Protein AF-A0A932M893-F1 (afdb_monomer_lite)

Radius of gyration: 26.95 Å; chains: 1; bounding box: 41×46×72 Å

pLDDT: mean 70.11, std 15.41, range [43.06, 92.0]

Secondary structure (DSSP, 8-state):
-PPPHHHHHHHHHHHHHHHHHHHHHHHHHHHHHHHTTSSS--------SS----SHHHHHHHHHHHHTT-SSPPPHHHHHHHHHHHIIIII----

Foldseek 3Di:
DDDDPVVVVVVVVVVVVVVVVVVVVVVVVVVVVVVVPPDPDPPPPPDPPDPVDQALVSLLVVLVVVQVVDPPGDDPVVSVVVSVVCCVPPVVHDD

Sequence (95 aa):
MALSAATAAVMLTAAADVAGQRQAQIREQVQERAGKREIIHGAELYVPPRAKVKTLAALKK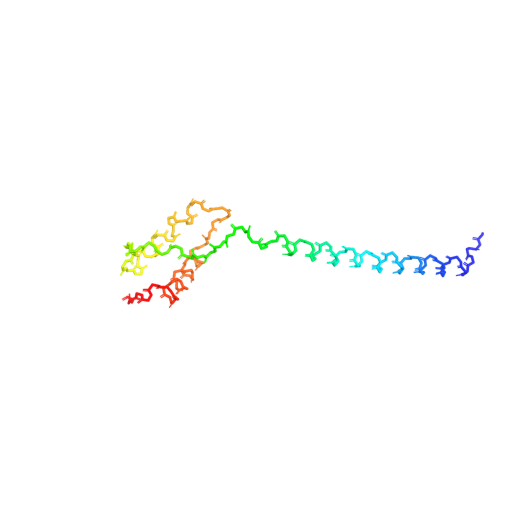ETERWNDRMNPKFTKQEIDDLVAYLNRDFYKLSK

Structure (mmCIF, N/CA/C/O backbone):
data_AF-A0A932M893-F1
#
_entry.id   AF-A0A932M893-F1
#
loop_
_atom_site.group_PDB
_atom_site.id
_atom_site.type_symbol
_atom_site.label_atom_id
_atom_site.label_alt_id
_atom_site.label_comp_id
_atom_site.label_asym_id
_atom_site.label_entity_id
_atom_site.label_seq_id
_atom_site.pdbx_PDB_ins_code
_atom_site.Cartn_x
_atom_site.Cartn_y
_atom_site.Cartn_z
_atom_site.occupancy
_atom_site.B_iso_or_equiv
_atom_site.auth_seq_id
_atom_site.auth_comp_id
_atom_site.auth_asym_id
_atom_site.auth_atom_id
_atom_site.pdbx_PDB_model_num
ATOM 1 N N . MET A 1 1 ? 29.772 -30.440 -55.741 1.00 43.06 1 MET A N 1
ATOM 2 C CA . MET A 1 1 ? 28.936 -31.418 -55.013 1.00 43.06 1 MET A CA 1
ATOM 3 C C . MET A 1 1 ? 27.626 -30.733 -54.656 1.00 43.06 1 MET A C 1
ATOM 5 O O . MET A 1 1 ? 27.626 -29.889 -53.773 1.00 43.06 1 MET A O 1
ATOM 9 N N . ALA A 1 2 ? 26.551 -30.993 -55.404 1.00 50.16 2 ALA A N 1
ATOM 10 C CA . ALA A 1 2 ? 25.234 -30.441 -55.096 1.00 50.16 2 ALA A CA 1
ATOM 11 C C . ALA A 1 2 ? 24.609 -31.283 -53.975 1.00 50.16 2 ALA A C 1
ATOM 13 O O . ALA A 1 2 ? 24.398 -32.481 -54.162 1.00 50.16 2 ALA A O 1
ATOM 14 N N . LEU A 1 3 ? 24.362 -30.682 -52.807 1.00 49.22 3 LEU A N 1
ATOM 15 C CA . LEU A 1 3 ? 23.517 -31.303 -51.789 1.00 49.22 3 LEU A CA 1
ATOM 16 C C . LEU A 1 3 ? 22.139 -31.527 -52.428 1.00 49.22 3 LEU A C 1
ATOM 18 O O . LEU A 1 3 ? 21.496 -30.576 -52.868 1.00 49.22 3 LEU A O 1
ATOM 22 N N . SER A 1 4 ? 21.728 -32.788 -52.542 1.00 51.31 4 SER A N 1
ATOM 23 C CA . SER A 1 4 ? 20.429 -33.167 -53.096 1.00 51.31 4 SER A CA 1
ATOM 24 C C . SER A 1 4 ? 19.302 -32.542 -52.271 1.00 51.31 4 SER A C 1
ATOM 26 O O . SER A 1 4 ? 19.387 -32.475 -51.044 1.00 51.31 4 SER A O 1
ATOM 28 N N . ALA A 1 5 ? 18.215 -32.135 -52.932 1.00 56.38 5 ALA A N 1
ATOM 29 C CA . ALA A 1 5 ? 17.005 -31.619 -52.286 1.00 56.38 5 ALA A CA 1
ATOM 30 C C . ALA A 1 5 ? 16.459 -32.559 -51.185 1.00 56.38 5 ALA A C 1
ATOM 32 O O . ALA A 1 5 ? 15.843 -32.098 -50.225 1.00 56.38 5 ALA A O 1
ATOM 33 N N . ALA A 1 6 ? 16.758 -33.862 -51.266 1.00 53.19 6 ALA A N 1
ATOM 34 C CA . ALA A 1 6 ? 16.413 -34.842 -50.238 1.00 53.19 6 ALA A CA 1
ATOM 35 C C . ALA A 1 6 ? 17.102 -34.570 -48.884 1.00 53.19 6 ALA A C 1
ATOM 37 O O . ALA A 1 6 ? 16.499 -34.770 -47.832 1.00 53.19 6 ALA A O 1
ATOM 38 N N . THR A 1 7 ? 18.338 -34.064 -48.882 1.00 56.66 7 THR A N 1
ATOM 39 C CA . THR A 1 7 ? 19.089 -33.768 -47.650 1.00 56.66 7 THR A CA 1
ATOM 40 C C . THR A 1 7 ? 18.526 -32.539 -46.927 1.00 56.66 7 THR A C 1
ATOM 42 O O . THR A 1 7 ? 18.479 -32.510 -45.698 1.00 56.66 7 THR A O 1
ATOM 45 N N . ALA A 1 8 ? 18.040 -31.546 -47.677 1.00 53.16 8 ALA A N 1
ATOM 46 C CA . ALA A 1 8 ? 17.406 -30.354 -47.113 1.00 53.16 8 ALA A CA 1
ATOM 47 C C . ALA A 1 8 ? 16.040 -30.668 -46.474 1.00 53.16 8 ALA A C 1
ATOM 49 O O . ALA A 1 8 ? 15.725 -30.135 -45.412 1.00 53.16 8 ALA A O 1
ATOM 50 N N . ALA A 1 9 ? 15.261 -31.574 -47.076 1.00 53.22 9 ALA A N 1
ATOM 51 C CA . ALA A 1 9 ? 13.971 -31.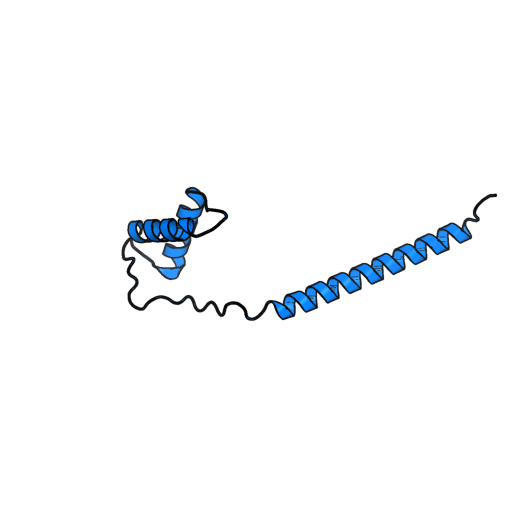996 -46.532 1.00 53.22 9 ALA A CA 1
ATOM 52 C C . ALA A 1 9 ? 14.119 -32.727 -45.184 1.00 53.22 9 ALA A C 1
ATOM 54 O O . ALA A 1 9 ? 13.403 -32.410 -44.239 1.00 53.22 9 ALA A O 1
ATOM 55 N N . VAL A 1 10 ? 15.101 -33.629 -45.054 1.00 56.25 10 VAL A N 1
ATOM 56 C CA . VAL A 1 10 ? 15.357 -34.363 -43.797 1.00 56.25 10 VAL A CA 1
ATOM 57 C C . VAL A 1 10 ? 15.798 -33.424 -42.666 1.00 56.25 10 VAL A C 1
ATOM 59 O O . VAL A 1 10 ? 15.321 -33.553 -41.540 1.00 56.25 10 VAL A O 1
ATOM 62 N N . MET A 1 11 ? 16.653 -32.437 -42.961 1.00 53.81 11 MET A N 1
ATOM 63 C CA . MET A 1 11 ? 17.077 -31.424 -41.981 1.00 53.81 11 MET A CA 1
ATOM 64 C C . MET A 1 11 ? 15.907 -30.549 -41.505 1.00 53.81 11 MET A C 1
ATOM 66 O O . MET A 1 11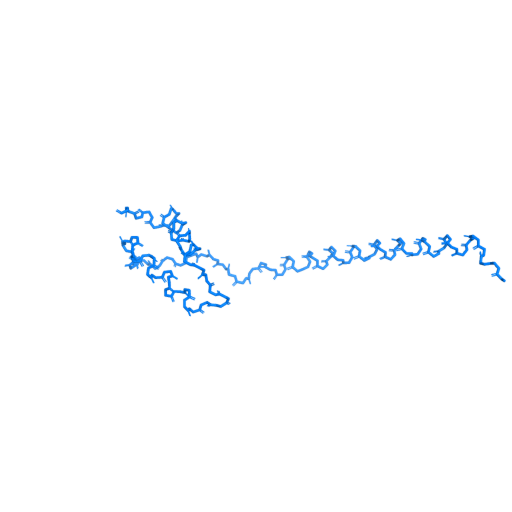 ? 15.821 -30.226 -40.320 1.00 53.81 11 MET A O 1
ATOM 70 N N . LEU A 1 12 ? 14.986 -30.184 -42.404 1.00 49.69 12 LEU A N 1
ATOM 71 C CA . LEU A 1 12 ? 13.829 -29.351 -42.070 1.00 49.69 12 LEU A CA 1
ATOM 72 C C . LEU A 1 12 ? 12.800 -30.110 -41.216 1.00 49.69 12 LEU A C 1
ATOM 74 O O . LEU A 1 12 ? 12.253 -29.543 -40.271 1.00 49.69 12 LEU A O 1
ATOM 78 N N . THR A 1 13 ? 12.583 -31.400 -41.492 1.00 55.19 13 THR A N 1
ATOM 79 C CA . THR A 1 13 ? 11.716 -32.261 -40.672 1.00 55.19 13 THR A CA 1
ATOM 80 C C . THR A 1 13 ? 12.309 -32.493 -39.283 1.00 55.19 13 THR A C 1
ATOM 82 O O . THR A 1 13 ? 11.599 -32.334 -38.294 1.00 55.19 13 THR A O 1
ATOM 85 N N . ALA A 1 14 ? 13.615 -32.767 -39.180 1.00 57.31 14 ALA A N 1
ATOM 86 C CA . ALA A 1 14 ? 14.286 -32.924 -37.888 1.00 57.31 14 ALA A CA 1
ATOM 87 C C . ALA A 1 14 ? 14.250 -31.633 -37.045 1.00 57.31 14 ALA A C 1
ATOM 89 O O . ALA A 1 14 ? 14.053 -31.685 -35.833 1.00 57.31 14 ALA A O 1
ATOM 90 N N . ALA A 1 15 ? 14.379 -30.461 -37.675 1.00 54.94 15 ALA A N 1
ATOM 91 C CA . ALA A 1 15 ? 14.282 -29.175 -36.983 1.00 54.94 15 ALA A CA 1
ATOM 92 C C . ALA A 1 15 ? 12.861 -28.881 -36.464 1.00 54.94 15 ALA A C 1
ATOM 94 O O . ALA A 1 15 ? 12.712 -28.324 -35.374 1.00 54.94 15 ALA A O 1
ATOM 95 N N . ALA A 1 16 ? 11.822 -29.272 -37.210 1.00 59.50 16 ALA A N 1
ATOM 96 C CA . ALA A 1 16 ? 10.432 -29.150 -36.769 1.00 59.50 16 ALA A CA 1
ATOM 97 C C . ALA A 1 16 ? 10.122 -30.079 -35.582 1.00 59.50 16 ALA A C 1
ATOM 99 O O . ALA A 1 16 ? 9.442 -29.663 -34.642 1.00 59.50 16 ALA A O 1
ATOM 100 N N . ASP A 1 17 ? 10.681 -31.291 -35.584 1.00 60.56 17 ASP A N 1
ATOM 101 C CA . ASP A 1 17 ? 10.509 -32.268 -34.504 1.00 60.56 17 ASP A CA 1
ATOM 102 C C . ASP A 1 17 ? 11.210 -31.810 -33.212 1.00 60.56 17 ASP A C 1
ATOM 104 O O . ASP A 1 17 ? 10.619 -31.798 -32.131 1.00 60.56 17 ASP A O 1
ATOM 108 N N . VAL A 1 18 ? 12.436 -31.284 -33.328 1.00 63.12 18 VAL A N 1
ATOM 109 C CA . VAL A 1 18 ? 13.179 -30.698 -32.198 1.00 63.12 18 VAL A CA 1
ATOM 110 C C . VAL A 1 18 ? 12.476 -29.452 -31.644 1.00 63.12 18 VAL A C 1
ATOM 112 O O . VAL A 1 18 ? 12.433 -29.252 -30.427 1.00 63.12 18 VAL A O 1
ATOM 115 N N . ALA A 1 19 ? 11.886 -28.613 -32.500 1.00 61.91 19 ALA A N 1
ATOM 116 C CA . ALA A 1 19 ? 11.098 -27.462 -32.060 1.00 61.91 19 ALA A CA 1
ATOM 117 C C . ALA A 1 19 ? 9.811 -27.886 -31.326 1.00 61.91 19 ALA A C 1
ATOM 119 O O . ALA A 1 19 ? 9.460 -27.278 -30.309 1.00 61.91 19 ALA A O 1
ATOM 120 N N . GLY A 1 20 ? 9.150 -28.949 -31.794 1.00 66.38 20 GLY A N 1
ATOM 121 C CA . GLY A 1 20 ? 7.992 -29.556 -31.135 1.00 66.38 20 GLY A CA 1
ATOM 122 C C . GLY A 1 20 ? 8.340 -30.140 -29.763 1.00 66.38 20 GLY A C 1
ATOM 123 O O . GLY A 1 20 ? 7.698 -29.799 -28.765 1.00 66.38 20 GLY A O 1
ATOM 124 N N . GLN A 1 21 ? 9.414 -30.931 -29.684 1.00 68.69 21 GLN A N 1
ATOM 125 C CA . GLN A 1 21 ? 9.915 -31.500 -28.428 1.00 68.69 21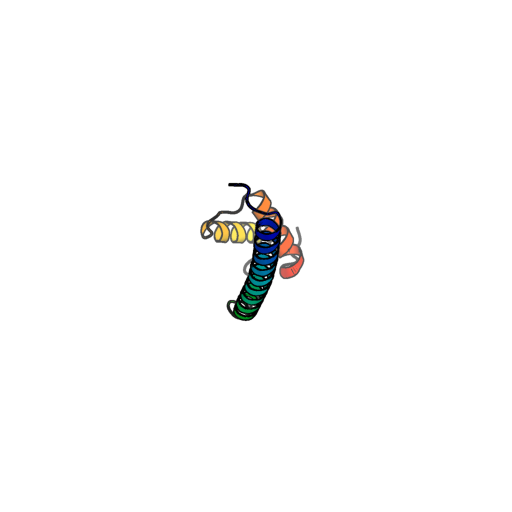 GLN A CA 1
ATOM 126 C C . GLN A 1 21 ? 10.317 -30.413 -27.425 1.00 68.69 21 GLN A C 1
ATOM 128 O O . GLN A 1 21 ? 9.971 -30.493 -26.245 1.00 68.69 21 GLN A O 1
ATOM 133 N N . ARG A 1 22 ? 10.974 -29.342 -27.886 1.00 68.56 22 ARG A N 1
ATOM 134 C CA . ARG A 1 22 ? 11.364 -28.218 -27.026 1.00 68.56 22 ARG A CA 1
ATOM 135 C C . ARG A 1 22 ? 10.154 -27.456 -26.486 1.00 68.56 22 ARG A C 1
ATOM 137 O O . ARG A 1 22 ? 10.171 -27.048 -25.327 1.00 68.56 22 ARG A O 1
ATOM 144 N N . GLN A 1 23 ? 9.092 -27.286 -27.278 1.00 64.00 23 GLN A N 1
ATOM 145 C CA . GLN A 1 23 ? 7.851 -26.682 -26.781 1.00 64.00 23 GLN A CA 1
ATOM 146 C C . GLN A 1 23 ? 7.143 -27.559 -25.742 1.00 64.00 23 GLN A C 1
ATOM 148 O O . GLN A 1 23 ? 6.638 -27.021 -24.756 1.00 64.00 23 GLN A O 1
ATOM 153 N N . ALA A 1 24 ? 7.124 -28.882 -25.922 1.00 70.25 24 ALA A N 1
ATOM 154 C CA . ALA A 1 24 ? 6.537 -29.801 -24.945 1.00 70.25 24 ALA A CA 1
ATOM 155 C C . ALA A 1 24 ? 7.297 -29.760 -23.607 1.00 70.25 24 ALA A C 1
ATOM 157 O O . ALA A 1 24 ? 6.685 -29.605 -22.551 1.00 70.25 24 ALA A O 1
ATOM 158 N N . GLN A 1 25 ? 8.630 -29.766 -23.665 1.00 71.94 25 GLN A N 1
ATOM 159 C CA . GLN A 1 25 ? 9.490 -29.729 -22.482 1.00 71.94 25 GLN A CA 1
ATOM 160 C C . GLN A 1 25 ? 9.392 -28.395 -21.720 1.00 71.94 25 GLN A C 1
ATOM 162 O O . GLN A 1 25 ? 9.399 -28.373 -20.491 1.00 71.94 25 GLN A O 1
ATOM 167 N N . ILE A 1 26 ? 9.237 -27.268 -22.430 1.00 66.94 26 ILE A N 1
ATOM 168 C CA . ILE A 1 26 ? 8.987 -25.960 -21.801 1.00 66.94 26 ILE A CA 1
ATOM 169 C C . ILE A 1 26 ? 7.632 -25.955 -21.080 1.00 66.94 26 ILE A C 1
ATOM 171 O O . ILE A 1 26 ? 7.540 -25.439 -19.969 1.00 66.94 26 ILE A O 1
ATOM 175 N N . ARG A 1 27 ? 6.583 -26.535 -21.677 1.00 64.19 27 ARG A N 1
ATOM 176 C CA . ARG A 1 27 ? 5.249 -26.602 -21.053 1.00 64.19 27 ARG A CA 1
ATOM 177 C C . ARG A 1 27 ? 5.252 -27.458 -19.791 1.00 64.19 27 ARG A C 1
ATOM 179 O O . ARG A 1 27 ? 4.688 -27.032 -18.788 1.00 64.19 27 ARG A O 1
ATOM 186 N N . GLU A 1 28 ? 5.926 -28.603 -19.821 1.00 70.25 28 GLU A N 1
ATOM 187 C CA . GLU A 1 28 ? 6.090 -29.472 -18.654 1.00 70.25 28 GLU A CA 1
ATOM 188 C C . GLU A 1 28 ? 6.855 -28.763 -17.527 1.00 70.25 28 GLU A C 1
ATOM 190 O O . GLU A 1 28 ? 6.368 -28.707 -16.401 1.00 70.25 28 GLU A O 1
ATOM 195 N N . GLN A 1 29 ? 7.977 -28.096 -17.829 1.00 65.44 29 GLN A N 1
ATOM 196 C CA . GLN A 1 29 ? 8.713 -27.309 -16.829 1.00 65.44 29 GLN A CA 1
ATOM 197 C C . GLN A 1 29 ? 7.893 -26.146 -16.259 1.00 65.44 29 GLN A C 1
ATOM 199 O O . GLN A 1 29 ? 8.023 -25.818 -15.078 1.00 65.44 29 GLN A O 1
ATOM 204 N N . VAL A 1 30 ? 7.059 -25.497 -17.077 1.00 67.75 30 VAL A N 1
ATOM 205 C CA . VAL A 1 30 ? 6.158 -24.437 -16.609 1.00 67.75 30 VAL A CA 1
ATOM 206 C C . VAL A 1 30 ? 5.095 -25.010 -15.673 1.00 67.75 30 VAL A C 1
ATOM 208 O O . VAL A 1 30 ? 4.844 -24.406 -14.634 1.00 67.75 30 VAL A O 1
ATOM 211 N N . GLN A 1 31 ? 4.519 -26.177 -15.977 1.00 62.88 31 GLN A N 1
ATOM 212 C CA . GLN A 1 31 ? 3.531 -26.831 -15.113 1.00 62.88 31 GLN A CA 1
ATOM 213 C C . GLN A 1 31 ? 4.148 -27.364 -13.813 1.00 62.88 31 GLN A C 1
ATOM 215 O O . GLN A 1 31 ? 3.590 -27.132 -12.743 1.00 62.88 31 GLN A O 1
ATOM 220 N N . GLU A 1 32 ? 5.331 -27.980 -13.869 1.00 63.75 32 GLU A N 1
ATOM 221 C CA . GLU A 1 32 ? 6.053 -28.451 -12.682 1.00 63.75 32 GLU A CA 1
ATOM 222 C C . GLU A 1 32 ? 6.426 -27.283 -11.750 1.00 63.75 32 GLU A C 1
ATOM 224 O O . GLU A 1 32 ? 6.275 -27.360 -10.529 1.00 63.75 32 GLU A O 1
ATOM 229 N N . ARG A 1 33 ? 6.874 -26.155 -12.320 1.00 59.91 33 ARG A N 1
ATOM 230 C CA . ARG A 1 33 ? 7.188 -24.938 -11.553 1.00 59.91 33 ARG A CA 1
ATOM 231 C C . ARG A 1 33 ? 5.945 -24.214 -11.046 1.00 59.91 33 ARG A C 1
ATOM 233 O O . ARG A 1 33 ? 6.019 -23.596 -9.986 1.00 59.91 33 ARG A O 1
ATOM 240 N N . ALA A 1 34 ? 4.833 -24.267 -11.778 1.00 57.25 34 ALA A N 1
ATOM 241 C CA . ALA A 1 34 ? 3.562 -23.704 -11.335 1.00 57.25 34 ALA A CA 1
ATOM 242 C C . ALA A 1 34 ? 2.993 -24.499 -10.150 1.00 57.25 34 ALA A C 1
ATOM 244 O O . ALA A 1 34 ? 2.631 -23.890 -9.148 1.00 57.25 34 ALA A O 1
ATOM 245 N N . GLY A 1 35 ? 3.030 -25.836 -10.204 1.00 55.16 35 GLY A N 1
ATOM 246 C CA . GLY A 1 35 ? 2.610 -26.699 -9.093 1.00 55.16 35 GLY A CA 1
ATOM 247 C C . GLY A 1 35 ? 3.489 -26.569 -7.843 1.00 55.16 35 GLY A C 1
ATOM 248 O O . GLY A 1 35 ? 3.004 -26.714 -6.729 1.00 55.16 35 GLY A O 1
ATOM 249 N N . LYS A 1 36 ? 4.774 -26.220 -8.002 1.00 55.31 36 LYS A N 1
ATOM 250 C CA . LYS A 1 36 ? 5.705 -25.966 -6.883 1.00 55.31 36 LYS A CA 1
ATOM 251 C C . LYS A 1 36 ? 5.618 -24.558 -6.274 1.00 55.31 36 LYS A C 1
ATOM 253 O O . LYS A 1 36 ? 6.341 -24.286 -5.319 1.00 55.31 36 LYS A O 1
ATOM 258 N N . ARG A 1 37 ? 4.804 -23.643 -6.817 1.00 49.53 37 ARG A N 1
ATOM 259 C CA . ARG A 1 37 ? 4.662 -22.268 -6.287 1.00 49.53 37 ARG A CA 1
ATOM 260 C C . ARG A 1 37 ? 3.490 -22.072 -5.335 1.00 49.53 37 ARG A C 1
ATOM 262 O O . ARG A 1 37 ? 3.373 -20.996 -4.748 1.00 49.53 37 ARG A O 1
ATOM 269 N N . GLU A 1 38 ? 2.658 -23.083 -5.144 1.00 50.62 38 GLU A N 1
ATOM 270 C CA . GLU A 1 38 ? 1.707 -23.070 -4.045 1.00 50.62 38 GLU A CA 1
ATOM 271 C C . GLU A 1 38 ? 2.457 -23.398 -2.750 1.00 50.62 38 GLU A C 1
ATOM 273 O O . GLU A 1 38 ? 3.233 -24.345 -2.692 1.00 50.62 38 GLU A O 1
ATOM 278 N N . ILE A 1 39 ? 2.200 -22.611 -1.704 1.00 53.41 39 ILE A N 1
ATOM 279 C CA . ILE A 1 39 ? 2.768 -22.724 -0.351 1.00 53.41 39 ILE A CA 1
ATOM 280 C C . ILE A 1 39 ? 4.148 -22.061 -0.170 1.00 53.41 39 ILE A C 1
ATOM 282 O O . ILE A 1 39 ? 5.126 -22.703 0.197 1.00 53.41 39 ILE A O 1
ATOM 286 N N . ILE A 1 40 ? 4.234 -20.733 -0.316 1.00 53.84 40 ILE A N 1
ATOM 287 C CA . ILE A 1 40 ? 5.238 -19.983 0.477 1.00 53.84 40 ILE A CA 1
ATOM 288 C C . ILE A 1 40 ? 4.601 -18.902 1.349 1.00 53.84 40 ILE A C 1
ATOM 290 O O . ILE A 1 40 ? 5.102 -18.642 2.435 1.00 53.84 40 ILE A O 1
ATOM 294 N N . HIS A 1 41 ? 3.430 -18.368 1.006 1.00 53.19 41 HIS A N 1
ATOM 295 C CA . HIS A 1 41 ? 2.705 -17.487 1.918 1.00 53.19 41 HIS A CA 1
ATOM 296 C C . HIS A 1 41 ? 1.215 -17.793 1.846 1.00 53.19 41 HIS A C 1
ATOM 298 O O . HIS A 1 41 ? 0.530 -17.358 0.924 1.00 53.19 41 HIS A O 1
ATOM 304 N N . GLY A 1 42 ? 0.711 -18.528 2.840 1.00 46.97 42 GLY A N 1
ATOM 305 C CA . GLY A 1 42 ? -0.678 -18.376 3.254 1.00 46.97 42 GLY A CA 1
ATOM 306 C C . GLY A 1 42 ? -0.844 -16.928 3.695 1.00 46.97 42 GLY A C 1
ATOM 307 O O . GLY A 1 42 ? -0.590 -16.591 4.846 1.00 46.97 42 GLY A O 1
ATOM 308 N N . AL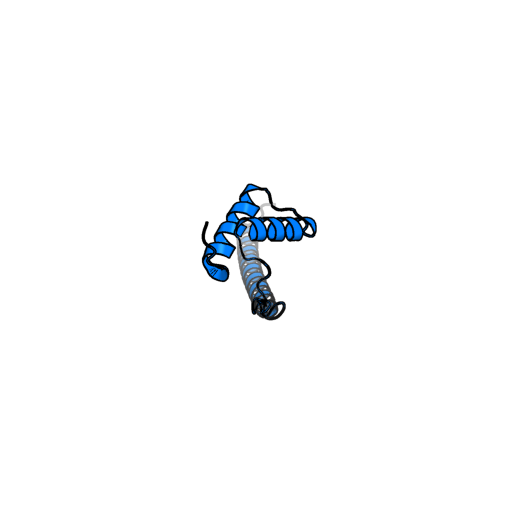A A 1 43 ? -1.155 -16.051 2.746 1.00 49.88 43 ALA A N 1
ATOM 309 C CA . ALA A 1 43 ? -1.408 -14.646 2.993 1.00 49.88 43 ALA A CA 1
ATOM 310 C C . ALA A 1 43 ? -2.816 -14.495 3.580 1.00 49.88 43 ALA A C 1
ATOM 312 O O . ALA A 1 43 ? -3.656 -13.779 3.041 1.00 49.88 43 ALA A O 1
ATOM 313 N N . GLU A 1 44 ? -3.077 -15.150 4.714 1.00 48.12 44 GLU A N 1
ATOM 314 C CA . GLU A 1 44 ? -3.934 -14.491 5.683 1.00 48.12 44 GLU A CA 1
ATOM 315 C C . GLU A 1 44 ? -3.188 -13.212 6.046 1.00 48.12 44 GLU A C 1
ATOM 317 O O . GLU A 1 44 ? -2.149 -13.231 6.709 1.00 48.12 44 GLU A O 1
ATOM 322 N N . LEU A 1 45 ? -3.658 -12.095 5.493 1.00 52.81 45 LEU A N 1
ATOM 323 C CA . LEU A 1 45 ? -3.238 -10.771 5.911 1.00 52.81 45 LEU A CA 1
ATOM 324 C C . LEU A 1 45 ? -3.448 -10.712 7.420 1.00 52.81 45 LEU A C 1
ATOM 326 O O . LEU A 1 45 ? -4.571 -10.546 7.890 1.00 52.81 45 LEU A O 1
ATOM 330 N N . TYR A 1 46 ? -2.370 -10.896 8.181 1.00 55.66 46 TYR A N 1
ATOM 331 C CA . TYR A 1 46 ? -2.400 -10.715 9.619 1.00 55.66 46 TYR A CA 1
ATOM 332 C C . TYR A 1 46 ? -2.722 -9.246 9.871 1.00 55.66 46 TYR A C 1
ATOM 334 O O . TYR A 1 46 ? -1.855 -8.377 9.776 1.00 55.66 46 TYR A O 1
ATOM 342 N N . VAL A 1 47 ? -3.993 -8.970 10.148 1.00 52.16 47 VAL A N 1
ATOM 343 C CA . VAL A 1 47 ? -4.460 -7.679 10.633 1.00 52.16 47 VAL A CA 1
ATOM 344 C C . VAL A 1 47 ? -4.292 -7.729 12.148 1.00 52.16 47 VAL A C 1
ATOM 346 O O . VAL A 1 47 ? -5.041 -8.442 12.819 1.00 52.16 47 VAL A O 1
ATOM 349 N N . PRO A 1 48 ? -3.308 -7.017 12.730 1.00 52.38 48 PRO A N 1
ATOM 350 C CA . PRO A 1 48 ? -3.168 -6.979 14.175 1.00 52.38 48 PRO A CA 1
ATOM 351 C C . PRO A 1 48 ? -4.492 -6.471 14.773 1.00 52.38 48 PRO A C 1
ATOM 353 O O . PRO A 1 48 ? -4.979 -5.434 14.316 1.00 52.38 48 PRO A O 1
ATOM 356 N N . PRO A 1 49 ? -5.054 -7.108 15.821 1.00 54.38 49 PRO A N 1
ATOM 357 C CA . PRO A 1 49 ? -6.350 -6.737 16.417 1.00 54.38 49 PRO A CA 1
ATOM 358 C C . PRO A 1 49 ? -6.443 -5.277 16.888 1.00 54.38 49 PRO A C 1
ATOM 360 O O . PRO A 1 49 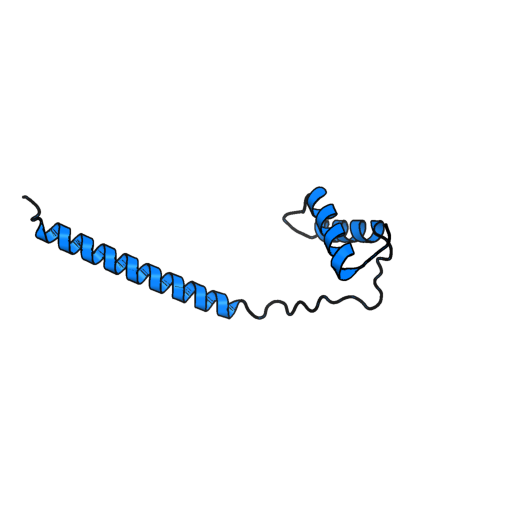? -7.515 -4.748 17.161 1.00 54.38 49 PRO A O 1
ATOM 363 N N . ARG A 1 50 ? -5.292 -4.610 16.993 1.00 54.31 50 ARG A N 1
ATOM 364 C CA . ARG A 1 50 ? -5.169 -3.169 17.168 1.00 54.31 50 ARG A CA 1
ATOM 365 C C . ARG A 1 50 ? -4.596 -2.609 15.876 1.00 54.31 50 ARG A C 1
ATOM 367 O O . ARG A 1 50 ? -3.375 -2.477 15.767 1.00 54.31 50 ARG A O 1
ATOM 374 N N . ALA A 1 51 ? -5.445 -2.269 14.910 1.00 54.91 51 ALA A N 1
ATOM 375 C CA . ALA A 1 51 ? -5.027 -1.404 13.816 1.00 54.91 51 ALA A CA 1
ATOM 376 C C . ALA A 1 51 ? -4.475 -0.110 14.447 1.00 54.91 51 ALA A C 1
ATOM 378 O O . ALA A 1 51 ? -5.221 0.736 14.937 1.00 54.91 51 ALA A O 1
ATOM 379 N N . LYS A 1 52 ? -3.142 0.008 14.550 1.00 65.25 52 LYS A N 1
ATOM 380 C CA . LYS A 1 52 ? -2.486 1.201 15.121 1.00 65.25 52 LYS A CA 1
ATOM 381 C C . LYS A 1 52 ? -2.737 2.430 14.247 1.00 65.25 52 LYS A C 1
ATOM 383 O O . LYS A 1 52 ? -2.640 3.560 14.717 1.00 65.25 52 LYS A O 1
ATOM 388 N N . VAL A 1 53 ? -3.065 2.190 12.984 1.00 73.38 53 VAL A N 1
ATOM 389 C CA . VAL A 1 53 ? -3.350 3.192 11.975 1.00 73.38 53 VAL A CA 1
ATOM 390 C C . VAL A 1 53 ? -4.835 3.538 12.021 1.00 73.38 53 VAL A C 1
ATOM 392 O O . VAL A 1 53 ? -5.682 2.728 11.660 1.00 73.38 53 VAL A O 1
ATOM 395 N N . LYS A 1 54 ? -5.137 4.750 12.491 1.00 78.94 54 LYS A N 1
ATOM 396 C CA . LYS A 1 54 ? -6.504 5.288 12.604 1.00 78.94 54 LYS A CA 1
ATOM 397 C C . LYS A 1 54 ? -6.788 6.423 11.621 1.00 78.94 54 LYS A C 1
ATOM 399 O O . LYS A 1 54 ? -7.903 6.923 11.572 1.00 78.94 54 LYS A O 1
ATOM 404 N N . THR A 1 55 ? -5.771 6.865 10.886 1.00 86.12 55 THR A N 1
ATOM 405 C CA . THR A 1 55 ? -5.856 7.993 9.955 1.00 86.12 55 THR A CA 1
ATOM 406 C C . THR A 1 55 ? -5.096 7.681 8.674 1.00 86.12 55 THR A C 1
ATOM 408 O O . THR A 1 55 ? -4.123 6.922 8.686 1.00 86.12 55 THR A O 1
ATOM 411 N N . LEU A 1 56 ? -5.518 8.296 7.570 1.00 84.75 56 LEU A N 1
ATOM 412 C CA . LEU A 1 56 ? -4.887 8.120 6.261 1.00 84.75 56 LEU A CA 1
ATOM 413 C C . LEU A 1 56 ? -3.417 8.582 6.277 1.00 84.75 56 LEU A C 1
ATOM 415 O O . LEU A 1 56 ? -2.544 7.921 5.720 1.00 84.75 56 LEU A O 1
ATOM 419 N N . ALA A 1 57 ? -3.111 9.646 7.026 1.00 87.38 57 ALA A N 1
ATOM 420 C CA . ALA A 1 57 ? -1.739 10.105 7.245 1.00 87.38 57 ALA A CA 1
ATOM 421 C C . ALA A 1 57 ? -0.871 9.070 7.985 1.00 87.38 57 ALA A C 1
ATOM 423 O O . ALA A 1 57 ? 0.290 8.864 7.631 1.00 87.38 57 ALA A O 1
ATOM 424 N N . ALA A 1 58 ? -1.428 8.386 8.992 1.00 86.44 58 ALA A N 1
ATOM 425 C CA . ALA A 1 58 ? -0.718 7.314 9.684 1.00 86.44 58 ALA A CA 1
ATOM 426 C C . ALA A 1 58 ? -0.495 6.099 8.769 1.00 86.44 58 ALA A C 1
ATOM 428 O O . ALA A 1 58 ? 0.546 5.454 8.873 1.00 86.44 58 ALA A O 1
ATOM 429 N N . LEU A 1 59 ? -1.431 5.824 7.851 1.00 87.19 59 LEU A N 1
ATOM 430 C CA . LEU A 1 59 ? -1.299 4.747 6.869 1.00 87.19 59 LEU A CA 1
ATOM 431 C C . LEU A 1 59 ? -0.149 5.036 5.910 1.00 87.19 59 LEU A C 1
ATOM 433 O O . LEU A 1 59 ? 0.724 4.193 5.741 1.00 87.19 59 LEU A O 1
ATOM 437 N N . LYS A 1 60 ? -0.093 6.257 5.368 1.00 90.31 60 LYS A N 1
ATOM 438 C CA . LYS A 1 60 ? 1.005 6.695 4.501 1.00 90.31 60 LYS A CA 1
ATOM 439 C C . LYS A 1 60 ? 2.363 6.600 5.190 1.00 90.31 60 LYS A C 1
ATOM 441 O O . LYS A 1 60 ? 3.286 6.017 4.631 1.00 90.31 60 LYS A O 1
ATOM 446 N N . LYS A 1 61 ? 2.464 7.090 6.428 1.00 89.19 61 LYS A N 1
ATOM 447 C CA . LYS A 1 61 ? 3.707 7.029 7.209 1.00 89.19 61 LYS A CA 1
ATOM 448 C C . LYS A 1 61 ? 4.176 5.593 7.452 1.00 89.19 61 LYS A C 1
ATOM 450 O O . LYS A 1 61 ? 5.373 5.319 7.406 1.00 89.19 61 LYS A O 1
ATOM 455 N N . GLU A 1 62 ? 3.250 4.678 7.728 1.00 87.25 62 GLU A N 1
ATOM 456 C CA . GLU A 1 62 ? 3.604 3.272 7.907 1.00 87.25 62 GLU A CA 1
ATOM 457 C C . GLU A 1 62 ? 4.044 2.656 6.571 1.00 87.25 62 GLU A C 1
ATOM 459 O O . GLU A 1 62 ? 5.092 2.020 6.530 1.00 87.25 62 GLU A O 1
ATOM 464 N N . THR A 1 63 ? 3.335 2.913 5.466 1.00 88.69 63 THR A N 1
ATOM 465 C CA . THR A 1 63 ? 3.728 2.448 4.123 1.00 88.69 63 THR A CA 1
ATOM 466 C C . THR A 1 63 ? 5.124 2.943 3.723 1.00 88.69 63 THR A C 1
ATOM 468 O O . THR A 1 63 ? 5.932 2.155 3.235 1.00 88.69 63 THR A O 1
ATOM 471 N N . GLU A 1 64 ? 5.461 4.206 3.996 1.00 88.88 64 GLU A N 1
ATOM 472 C CA . GLU A 1 64 ? 6.811 4.755 3.782 1.00 88.88 64 GLU A CA 1
ATOM 473 C C . GLU A 1 64 ? 7.866 4.033 4.637 1.00 88.88 64 GLU A C 1
ATOM 475 O O . GLU A 1 64 ? 8.912 3.625 4.132 1.00 88.88 64 GLU A O 1
ATOM 480 N N . ARG A 1 65 ? 7.565 3.787 5.919 1.00 84.75 65 ARG A N 1
ATOM 481 C CA . ARG A 1 65 ? 8.446 3.045 6.834 1.00 84.75 65 ARG A CA 1
ATOM 482 C C . ARG A 1 65 ? 8.700 1.604 6.375 1.00 84.75 65 ARG A C 1
ATOM 484 O O . ARG A 1 65 ? 9.794 1.081 6.597 1.00 84.75 65 ARG A O 1
ATOM 491 N N . TRP A 1 66 ? 7.709 0.948 5.770 1.00 85.38 66 TRP A N 1
ATOM 492 C CA . TRP A 1 66 ? 7.889 -0.365 5.142 1.00 85.38 66 TRP A CA 1
ATOM 493 C C . TRP A 1 66 ? 8.726 -0.265 3.867 1.00 85.38 66 TRP A C 1
ATOM 495 O O . TRP A 1 66 ? 9.626 -1.083 3.684 1.00 85.38 66 TRP A O 1
ATOM 505 N N . ASN A 1 67 ? 8.499 0.758 3.037 1.00 89.94 67 ASN A N 1
ATOM 506 C CA . ASN A 1 67 ? 9.278 0.999 1.822 1.00 89.94 67 ASN A CA 1
ATOM 507 C C . ASN A 1 67 ? 10.777 1.185 2.105 1.00 89.94 67 ASN A C 1
ATOM 509 O O . ASN A 1 67 ? 11.613 0.710 1.344 1.00 89.94 67 ASN A O 1
ATOM 513 N N . ASP A 1 68 ? 11.143 1.801 3.231 1.00 87.12 68 ASP A N 1
ATOM 514 C CA . ASP A 1 68 ? 12.550 1.961 3.620 1.00 87.12 68 ASP A CA 1
ATOM 515 C C . ASP A 1 68 ? 13.300 0.644 3.846 1.00 87.12 68 ASP A C 1
ATOM 517 O O . ASP A 1 68 ? 14.529 0.620 3.772 1.00 87.12 68 ASP A O 1
ATOM 521 N N . ARG A 1 69 ? 12.574 -0.448 4.105 1.00 82.25 69 ARG A N 1
ATOM 522 C CA . ARG A 1 69 ? 13.130 -1.796 4.276 1.00 82.25 69 ARG A CA 1
ATOM 523 C C . ARG A 1 69 ? 13.092 -2.623 2.990 1.00 82.25 69 ARG A C 1
ATOM 525 O O . ARG A 1 69 ? 13.639 -3.722 2.978 1.00 82.25 69 ARG A O 1
ATOM 532 N N . MET A 1 70 ? 12.436 -2.125 1.943 1.00 78.44 70 MET A N 1
ATOM 533 C CA . MET A 1 70 ? 12.297 -2.805 0.658 1.00 78.44 70 MET A CA 1
ATOM 534 C C . MET A 1 70 ? 13.393 -2.360 -0.308 1.00 78.44 70 MET A C 1
ATOM 536 O O . MET A 1 70 ? 13.845 -1.214 -0.290 1.00 78.44 70 MET A O 1
ATOM 540 N N . ASN A 1 71 ? 13.814 -3.278 -1.174 1.00 80.31 71 ASN A N 1
ATOM 541 C CA . ASN A 1 71 ? 14.662 -2.960 -2.312 1.00 80.31 71 ASN A CA 1
ATOM 542 C C . ASN A 1 71 ? 14.218 -3.818 -3.513 1.00 80.31 71 ASN A C 1
ATOM 544 O O . ASN A 1 71 ? 14.249 -5.046 -3.391 1.00 80.31 71 ASN A O 1
ATOM 548 N N . PRO A 1 72 ? 13.805 -3.225 -4.650 1.00 83.31 72 PRO A N 1
ATOM 549 C CA . PRO A 1 72 ? 13.777 -1.789 -4.964 1.00 83.31 72 PRO A CA 1
ATOM 550 C C . PRO A 1 72 ? 12.731 -0.998 -4.160 1.00 83.31 72 PRO A C 1
ATOM 552 O O . PRO A 1 72 ? 11.722 -1.549 -3.726 1.00 83.31 72 PRO A O 1
ATOM 555 N N . LYS A 1 73 ? 12.993 0.300 -3.956 1.00 88.69 73 LYS A N 1
ATOM 556 C CA . LYS A 1 73 ? 12.060 1.218 -3.287 1.00 88.69 73 LYS A CA 1
ATOM 557 C C . LYS A 1 73 ? 10.947 1.656 -4.238 1.00 88.69 73 LYS A C 1
ATOM 559 O O . LYS A 1 73 ? 11.217 1.990 -5.388 1.00 88.69 73 LYS A O 1
ATOM 564 N N . PHE A 1 74 ? 9.731 1.750 -3.716 1.00 87.44 74 PHE A N 1
ATOM 565 C CA . PHE A 1 74 ? 8.606 2.412 -4.364 1.00 87.44 74 PHE A CA 1
ATOM 566 C C . PHE A 1 74 ? 8.842 3.920 -4.472 1.00 87.44 74 PHE A C 1
ATOM 568 O O . PHE A 1 74 ? 9.412 4.556 -3.574 1.00 87.44 74 PHE A O 1
ATOM 575 N N . THR A 1 75 ? 8.361 4.492 -5.567 1.00 91.75 75 THR A N 1
ATOM 576 C CA . THR A 1 75 ? 8.245 5.933 -5.776 1.00 91.75 75 THR A CA 1
ATOM 577 C C . THR A 1 75 ? 7.145 6.528 -4.892 1.00 91.75 75 THR A C 1
ATOM 579 O O . THR A 1 75 ? 6.292 5.825 -4.351 1.00 91.75 75 THR A O 1
ATOM 582 N N . LYS A 1 76 ? 7.130 7.859 -4.754 1.00 89.44 76 LYS A N 1
ATOM 583 C CA . LYS A 1 76 ? 6.087 8.556 -3.981 1.00 89.44 76 LYS A CA 1
ATOM 584 C C . LYS A 1 76 ? 4.681 8.314 -4.540 1.00 89.44 76 LYS A C 1
ATOM 586 O O . LYS A 1 76 ? 3.753 8.158 -3.758 1.00 89.44 76 LYS A O 1
ATOM 591 N N . GLN A 1 77 ? 4.550 8.252 -5.867 1.00 91.38 77 GLN A N 1
ATOM 592 C CA . GLN A 1 77 ? 3.270 7.989 -6.525 1.00 91.38 77 GLN A CA 1
ATOM 593 C C . GLN A 1 77 ? 2.774 6.573 -6.215 1.00 91.38 77 GLN A C 1
ATOM 595 O O . GLN A 1 77 ? 1.634 6.403 -5.804 1.00 91.38 77 GLN A O 1
ATOM 600 N N . GLU A 1 78 ? 3.651 5.572 -6.314 1.00 90.38 78 GLU A N 1
ATOM 601 C CA . GLU A 1 78 ? 3.301 4.183 -5.995 1.00 90.38 78 GLU A CA 1
ATOM 602 C C . GLU A 1 78 ? 2.935 4.004 -4.518 1.00 90.38 78 GLU A C 1
ATOM 604 O O . GLU A 1 78 ? 2.041 3.225 -4.198 1.00 90.38 78 GLU A O 1
ATOM 609 N N . ILE A 1 79 ? 3.586 4.743 -3.610 1.00 90.50 79 ILE A N 1
ATOM 610 C CA . ILE A 1 79 ? 3.202 4.778 -2.193 1.00 90.50 79 ILE A CA 1
ATOM 611 C C . ILE A 1 79 ? 1.787 5.339 -2.031 1.00 90.50 79 ILE A C 1
ATOM 613 O O . ILE A 1 79 ? 0.993 4.761 -1.290 1.00 90.50 79 ILE A O 1
ATOM 617 N N . ASP A 1 80 ? 1.459 6.442 -2.705 1.00 90.81 80 ASP A N 1
ATOM 618 C CA . ASP A 1 80 ? 0.130 7.053 -2.622 1.00 90.81 80 ASP A CA 1
ATOM 619 C C . ASP A 1 80 ? -0.957 6.129 -3.195 1.00 90.81 80 ASP A C 1
ATOM 621 O O . ASP A 1 80 ? -2.016 5.967 -2.581 1.00 90.81 80 ASP A O 1
ATOM 625 N N . ASP A 1 81 ? -0.663 5.435 -4.294 1.00 92.00 81 ASP A N 1
ATOM 626 C CA . ASP A 1 81 ? -1.560 4.446 -4.895 1.00 92.00 81 ASP A CA 1
ATOM 627 C C . ASP A 1 81 ? -1.754 3.223 -3.975 1.00 92.00 81 ASP A C 1
ATOM 629 O O . ASP A 1 81 ? -2.880 2.752 -3.781 1.00 92.00 81 ASP A O 1
ATOM 633 N N . LEU A 1 82 ? -0.685 2.748 -3.323 1.00 90.00 82 LEU A N 1
ATOM 634 C CA . LEU A 1 82 ? -0.742 1.691 -2.305 1.00 90.00 82 LEU A CA 1
ATOM 635 C C . LEU A 1 82 ? -1.583 2.104 -1.097 1.00 90.00 82 LEU A C 1
ATOM 637 O O . LEU A 1 82 ? -2.385 1.314 -0.602 1.00 90.00 82 LEU A O 1
ATOM 641 N N . VAL A 1 83 ? -1.428 3.338 -0.617 1.00 91.31 83 VAL A N 1
ATOM 642 C CA . VAL A 1 83 ? -2.227 3.872 0.494 1.00 91.31 83 VAL A CA 1
ATOM 643 C C . VAL A 1 83 ? -3.699 3.959 0.098 1.00 91.31 83 VAL A C 1
ATOM 645 O O . VAL A 1 83 ? -4.558 3.588 0.897 1.00 91.31 83 VAL A O 1
ATOM 648 N N . ALA A 1 84 ? -4.007 4.386 -1.130 1.00 91.25 84 ALA A N 1
ATOM 649 C CA . ALA A 1 84 ? -5.374 4.427 -1.638 1.00 91.25 84 ALA A CA 1
ATOM 650 C C . ALA A 1 84 ? -5.998 3.023 -1.723 1.00 91.25 84 ALA A C 1
ATOM 652 O O . ALA A 1 84 ? -7.128 2.830 -1.270 1.00 91.25 84 ALA A O 1
ATOM 653 N N . TYR A 1 85 ? -5.248 2.039 -2.228 1.00 87.94 85 TYR A N 1
ATOM 654 C CA . TYR A 1 85 ? -5.655 0.631 -2.268 1.00 87.94 85 TYR A CA 1
ATOM 655 C C . TYR A 1 85 ? -5.914 0.071 -0.861 1.00 87.94 85 TYR A C 1
ATOM 657 O O . TYR A 1 85 ? -7.003 -0.423 -0.568 1.00 87.94 85 TYR A O 1
ATOM 665 N N . LEU A 1 86 ? -4.951 0.233 0.053 1.00 86.81 86 LEU A N 1
ATOM 666 C CA . LEU A 1 86 ? -5.065 -0.237 1.435 1.00 86.81 86 LEU A CA 1
ATOM 667 C C . LEU A 1 86 ? -6.239 0.421 2.168 1.00 86.81 86 LEU A C 1
ATOM 669 O O . LEU A 1 86 ? -6.949 -0.241 2.932 1.00 86.81 86 LEU A O 1
ATOM 673 N N . ASN A 1 87 ? -6.472 1.712 1.927 1.00 87.31 87 ASN A N 1
ATOM 674 C CA . ASN A 1 87 ? -7.592 2.417 2.530 1.00 87.31 87 ASN A CA 1
ATOM 675 C C . ASN A 1 87 ? -8.943 1.968 1.960 1.00 87.31 87 ASN A C 1
ATOM 677 O O . ASN A 1 87 ? -9.907 1.878 2.712 1.00 87.31 87 ASN A O 1
ATOM 681 N N . ARG A 1 88 ? -9.029 1.660 0.662 1.00 86.62 88 ARG A N 1
ATOM 682 C CA . ARG A 1 88 ? -10.268 1.191 0.025 1.00 86.62 88 ARG A CA 1
ATOM 683 C C . ARG A 1 88 ? -10.692 -0.184 0.540 1.00 86.62 88 ARG A C 1
ATOM 685 O O . ARG A 1 88 ? -11.851 -0.363 0.912 1.00 86.62 88 ARG A O 1
ATOM 692 N N . ASP A 1 89 ? -9.762 -1.134 0.557 1.00 82.88 89 ASP A N 1
ATOM 693 C CA . ASP A 1 89 ? -10.104 -2.548 0.731 1.00 82.88 89 ASP A CA 1
ATOM 694 C C . ASP A 1 89 ? -10.023 -3.014 2.193 1.00 82.88 89 ASP A C 1
ATOM 696 O O . ASP A 1 89 ? -10.820 -3.856 2.608 1.00 82.88 89 ASP A O 1
ATOM 700 N N . PHE A 1 90 ? -9.133 -2.424 3.004 1.00 80.25 90 PHE A N 1
ATOM 701 C CA . PHE A 1 90 ? -8.867 -2.898 4.369 1.00 80.25 90 PHE A CA 1
ATOM 702 C C . PHE A 1 90 ? -9.237 -1.887 5.453 1.00 80.25 90 PHE A C 1
ATOM 704 O O . PHE A 1 90 ? -9.965 -2.230 6.382 1.00 80.25 90 PHE A O 1
ATOM 711 N N . TYR A 1 91 ? -8.739 -0.650 5.361 1.00 81.25 91 TYR A N 1
ATOM 712 C CA . TYR A 1 91 ? -8.813 0.281 6.493 1.00 81.25 91 TYR A CA 1
ATOM 713 C C . TYR A 1 91 ? -10.068 1.166 6.517 1.00 81.25 91 TYR A C 1
ATOM 715 O O . TYR A 1 91 ? -10.522 1.521 7.603 1.00 81.25 91 TYR A O 1
ATOM 723 N N . LYS A 1 92 ? -10.639 1.517 5.357 1.00 82.94 92 LYS A N 1
ATOM 724 C CA . LYS A 1 92 ? -11.862 2.331 5.202 1.00 82.94 92 LYS A CA 1
ATOM 725 C C . LYS A 1 92 ? -11.868 3.599 6.066 1.00 82.94 92 LYS A C 1
ATOM 727 O O . LYS A 1 92 ? -12.892 3.973 6.636 1.00 82.94 92 LYS A O 1
ATOM 732 N N . LEU A 1 93 ? -10.714 4.254 6.181 1.00 80.38 93 LEU A N 1
ATOM 733 C CA . LEU A 1 93 ? -10.545 5.463 6.982 1.00 80.38 93 LEU A CA 1
ATOM 734 C C . LEU A 1 93 ? -11.174 6.636 6.238 1.00 80.38 93 LEU A C 1
ATOM 736 O O . LEU A 1 93 ? -10.988 6.790 5.024 1.00 80.38 93 LEU A O 1
ATOM 740 N N . SER A 1 94 ? -11.889 7.478 6.979 1.00 73.31 94 SER A N 1
ATOM 741 C CA . SER A 1 94 ? -12.319 8.785 6.493 1.00 73.31 94 SER A CA 1
ATOM 742 C C . SER A 1 94 ? -11.102 9.635 6.116 1.00 73.31 94 SER A C 1
ATOM 744 O O . SER A 1 94 ? -10.048 9.536 6.753 1.00 73.31 94 SER A O 1
ATOM 746 N N . LYS A 1 95 ? -11.260 10.417 5.041 1.00 60.62 95 LYS A N 1
ATOM 747 C CA . LYS A 1 95 ? -10.249 11.366 4.558 1.00 60.62 95 LYS A CA 1
ATOM 748 C C . LYS A 1 95 ? -9.895 12.392 5.625 1.00 60.62 95 LYS A C 1
ATOM 750 O O . LYS A 1 95 ? -10.832 12.858 6.310 1.00 60.62 95 LYS A O 1
#